Protein AF-A0A1V4SWU4-F1 (afdb_monomer)

Organism: NCBI:txid1121339

Solvent-accessible surface area (backbone atoms only — not comparable to full-atom values): 4679 Å² total; per-residue (Å²): 78,36,40,35,24,31,72,89,75,16,44,54,76,48,69,51,78,69,90,85,66,90,48,58,54,81,79,35,71,90,53,35,89,51,43,46,74,49,79,40,88,70,93,50,91,55,52,66,55,43,66,77,40,40,82,51,31,28,44,54,96,92,38,86,38,76,38,74,80,66,68,78,79,77,127

Mean predicted aligned error: 8.1 Å

Sequence (75 aa):
MFIVYSKQNGKIKTVASGNNYKSIKDLFPAEYEDYELIYDCLNTDDDPLILNNPSMFVIKNRNVVLNKNLNKYQE

Secondary structure (DSSP, 8-state):
-EEEEETTT-BEEEEE--TT---HHHH-TTTTTTEEEEE-----TTHHHHHH-GGGEEEETTEEEE-GGGGGS--

Foldseek 3Di:
DKWKAFPVWQQTPADDDDPPDPAVCVVCVPCRVRIDMDDDPDDDPCNVVCRVCVRQWGADPNDTDGPPVVVPPPD

Radius of gyration: 12.77 Å; Cα contacts (8 Å, |Δi|>4): 99; chains: 1; bounding box: 42×30×21 Å

pLDDT: mean 74.61, std 13.43, range [39.0, 89.69]

Structure (mmCIF, N/CA/C/O backbone):
data_AF-A0A1V4SWU4-F1
#
_entry.id   AF-A0A1V4SWU4-F1
#
loop_
_atom_site.group_PDB
_atom_site.id
_atom_site.type_symbol
_atom_site.label_atom_id
_atom_site.label_alt_id
_atom_site.label_comp_id
_atom_site.label_asym_id
_atom_site.label_entity_id
_atom_site.label_seq_id
_atom_site.pdbx_PDB_ins_code
_atom_site.Cartn_x
_atom_site.Cartn_y
_atom_site.Cartn_z
_atom_site.occupancy
_atom_site.B_iso_or_equiv
_atom_site.auth_seq_id
_atom_site.auth_comp_id
_atom_site.auth_asym_id
_atom_site.auth_atom_id
_atom_site.pdbx_PDB_model_num
ATOM 1 N N . MET A 1 1 ? 5.913 -10.626 -1.732 1.00 77.06 1 MET A N 1
ATOM 2 C CA . MET A 1 1 ? 4.993 -9.679 -2.403 1.00 77.06 1 MET A CA 1
ATOM 3 C C . MET A 1 1 ? 5.269 -8.278 -1.860 1.00 77.06 1 MET A C 1
ATOM 5 O O . MET A 1 1 ? 5.863 -8.169 -0.797 1.00 77.06 1 MET A O 1
ATOM 9 N N . PHE A 1 2 ? 4.900 -7.196 -2.544 1.00 79.44 2 PHE A N 1
ATOM 10 C CA . PHE A 1 2 ? 4.909 -5.865 -1.928 1.00 79.44 2 PHE A CA 1
ATOM 11 C C . PHE A 1 2 ? 3.591 -5.134 -2.160 1.00 79.44 2 PHE A C 1
ATOM 13 O O . PHE A 1 2 ? 2.947 -5.281 -3.201 1.00 79.44 2 PHE A O 1
ATOM 20 N N . ILE A 1 3 ? 3.213 -4.333 -1.166 1.00 84.62 3 ILE A N 1
ATOM 21 C CA . ILE A 1 3 ? 2.007 -3.510 -1.175 1.00 84.62 3 ILE A CA 1
ATOM 22 C C . ILE A 1 3 ? 2.444 -2.054 -1.074 1.00 84.62 3 ILE A C 1
ATOM 24 O O . ILE A 1 3 ? 3.157 -1.675 -0.142 1.00 84.62 3 ILE A O 1
ATOM 28 N N . VAL A 1 4 ? 1.997 -1.236 -2.023 1.00 87.00 4 VAL A N 1
ATOM 29 C CA . VAL A 1 4 ? 2.143 0.221 -1.962 1.00 87.00 4 VAL A CA 1
ATOM 30 C C . VAL A 1 4 ? 0.816 0.806 -1.513 1.00 87.00 4 VAL A C 1
ATOM 32 O O . VAL A 1 4 ? -0.218 0.548 -2.132 1.00 87.00 4 VAL A O 1
ATOM 35 N N . TYR A 1 5 ? 0.835 1.608 -0.454 1.00 88.62 5 TYR A N 1
ATOM 36 C CA . TYR A 1 5 ? -0.365 2.223 0.108 1.00 88.62 5 TYR A CA 1
ATOM 37 C C . TYR A 1 5 ? -0.161 3.711 0.387 1.00 88.62 5 TYR A C 1
ATOM 39 O O . TYR A 1 5 ? 0.962 4.173 0.574 1.00 88.62 5 TYR A O 1
ATOM 47 N N . SER A 1 6 ? -1.255 4.475 0.411 1.00 89.69 6 SER A N 1
ATOM 48 C CA . SER A 1 6 ? -1.232 5.892 0.787 1.00 89.69 6 SER A CA 1
ATOM 49 C C . SER A 1 6 ? -1.088 6.045 2.297 1.00 89.69 6 SER A C 1
ATOM 51 O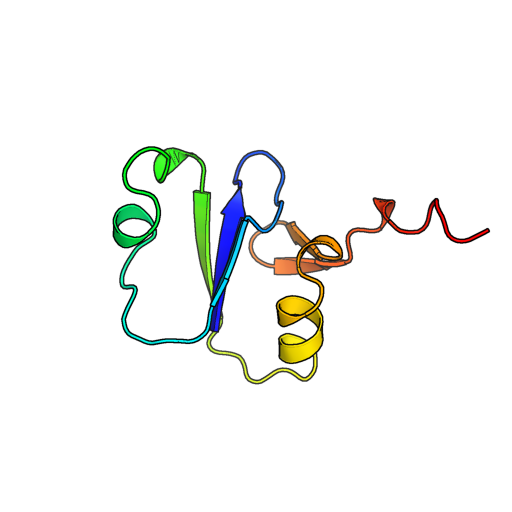 O . SER A 1 6 ? -1.920 5.546 3.057 1.00 89.69 6 SER A O 1
ATOM 53 N N . LYS A 1 7 ? -0.089 6.809 2.744 1.00 88.75 7 LYS A N 1
ATOM 54 C CA . LYS A 1 7 ? 0.106 7.115 4.171 1.00 88.75 7 LYS A CA 1
ATOM 55 C C . LYS A 1 7 ? -1.043 7.930 4.763 1.00 88.75 7 LYS A C 1
ATOM 57 O O . LYS A 1 7 ? -1.300 7.842 5.958 1.00 88.75 7 LYS A O 1
ATOM 62 N N . GLN A 1 8 ? -1.740 8.704 3.931 1.00 88.75 8 GLN A N 1
ATOM 63 C CA . GLN A 1 8 ? -2.808 9.599 4.375 1.00 88.75 8 GLN A CA 1
ATOM 64 C C . GLN A 1 8 ? -4.074 8.839 4.794 1.00 88.75 8 GLN A C 1
ATOM 66 O O . GLN A 1 8 ? -4.762 9.247 5.725 1.00 88.75 8 GLN A O 1
ATOM 71 N N . ASN A 1 9 ? -4.411 7.747 4.100 1.00 87.62 9 ASN A N 1
ATOM 72 C CA . ASN A 1 9 ? -5.693 7.057 4.291 1.00 87.62 9 ASN A CA 1
ATOM 73 C C . ASN A 1 9 ? -5.604 5.522 4.321 1.00 87.62 9 ASN A C 1
ATOM 75 O O . ASN A 1 9 ? -6.634 4.856 4.439 1.00 87.62 9 ASN A O 1
ATOM 79 N N . GLY A 1 10 ? -4.406 4.949 4.203 1.00 85.56 10 GLY A N 1
ATOM 80 C CA . GLY A 1 10 ? -4.185 3.506 4.227 1.00 85.56 10 GLY A CA 1
ATOM 81 C C . GLY A 1 10 ? -4.655 2.770 2.970 1.00 85.56 10 GLY A C 1
ATOM 82 O O . GLY A 1 10 ? -4.567 1.546 2.933 1.00 85.56 10 GLY A O 1
ATOM 83 N N . LYS A 1 11 ? -5.171 3.455 1.940 1.00 88.75 11 LYS A N 1
ATOM 84 C CA . LYS A 1 11 ? -5.664 2.788 0.727 1.00 88.75 11 LYS A CA 1
ATOM 85 C C . LYS A 1 11 ? -4.515 2.160 -0.045 1.00 88.75 11 LYS A C 1
ATOM 87 O O . LYS A 1 11 ? -3.504 2.816 -0.300 1.00 88.75 11 LYS A O 1
ATOM 92 N N . ILE A 1 12 ? -4.713 0.916 -0.463 1.00 87.88 12 ILE A N 1
ATOM 93 C CA . ILE A 1 12 ? -3.784 0.209 -1.337 1.00 87.88 12 ILE A CA 1
ATOM 94 C C . ILE A 1 12 ? -3.841 0.843 -2.730 1.00 87.88 12 ILE A C 1
ATOM 96 O O . ILE A 1 12 ? -4.908 0.968 -3.328 1.00 87.88 12 ILE A O 1
ATOM 100 N N . LYS A 1 13 ? -2.680 1.268 -3.226 1.00 86.50 13 LYS A N 1
ATOM 101 C CA . LYS A 1 13 ? -2.491 1.820 -4.570 1.00 86.50 13 LYS A CA 1
ATOM 102 C C . LYS A 1 13 ? -2.154 0.717 -5.565 1.00 86.50 13 LYS A C 1
ATOM 104 O O . LYS A 1 13 ? -2.683 0.715 -6.670 1.00 86.50 13 LYS A O 1
ATOM 109 N N . THR A 1 14 ? -1.260 -0.192 -5.179 1.00 83.94 14 THR A N 1
ATOM 110 C CA . THR A 1 14 ? -0.882 -1.346 -5.996 1.00 83.94 14 THR A CA 1
ATOM 111 C C . THR A 1 14 ? -0.366 -2.494 -5.132 1.00 83.94 14 THR A C 1
ATOM 113 O O . THR A 1 14 ? 0.157 -2.275 -4.035 1.00 83.94 14 THR A O 1
ATOM 116 N N . VAL A 1 15 ? -0.515 -3.709 -5.652 1.00 82.00 15 VAL A N 1
ATOM 117 C CA . VAL A 1 15 ? 0.013 -4.959 -5.102 1.00 82.00 15 VAL A CA 1
ATOM 118 C C . VAL A 1 15 ? 0.780 -5.631 -6.229 1.00 82.00 15 VAL A C 1
ATOM 120 O O . VAL A 1 15 ? 0.249 -5.780 -7.329 1.00 82.00 15 VAL A O 1
ATOM 123 N N . ALA A 1 16 ? 2.030 -6.011 -5.986 1.00 75.94 16 ALA A N 1
ATOM 124 C CA . ALA A 1 16 ? 2.838 -6.659 -7.009 1.00 75.94 16 ALA A CA 1
ATOM 125 C C . ALA A 1 16 ? 3.804 -7.691 -6.422 1.00 75.94 16 ALA A C 1
ATOM 127 O O . ALA A 1 16 ? 4.277 -7.600 -5.287 1.00 75.94 16 ALA A O 1
ATOM 128 N N . SER A 1 17 ? 4.105 -8.699 -7.235 1.00 70.94 17 SER A N 1
ATOM 129 C CA . SER A 1 17 ? 5.076 -9.747 -6.945 1.00 70.94 17 SER A CA 1
ATOM 130 C C . SER A 1 17 ? 6.268 -9.597 -7.886 1.00 70.94 17 SER A C 1
ATOM 132 O O . SER A 1 17 ? 6.128 -9.751 -9.098 1.00 70.94 17 SER A O 1
ATOM 134 N N . GLY A 1 18 ? 7.448 -9.297 -7.349 1.00 62.62 18 GLY A N 1
ATOM 135 C CA . GLY A 1 18 ? 8.673 -9.263 -8.141 1.00 62.62 18 GLY A CA 1
ATOM 136 C C . GLY A 1 18 ? 9.824 -8.565 -7.429 1.00 62.62 18 GLY A C 1
ATOM 137 O O . GLY A 1 18 ? 9.618 -7.598 -6.70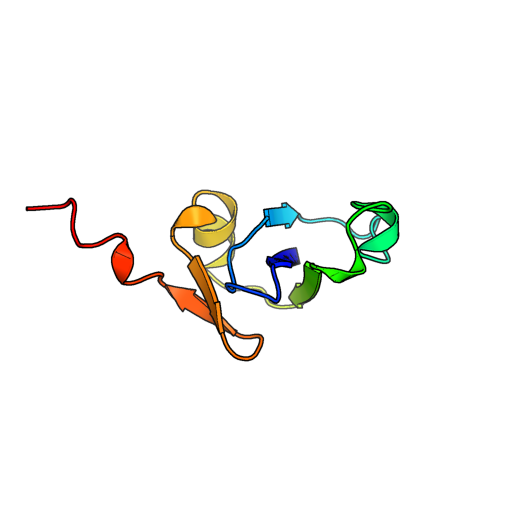3 1.00 62.62 18 GLY A O 1
ATOM 138 N N . ASN A 1 19 ? 11.044 -9.037 -7.683 1.00 60.00 19 ASN A N 1
ATOM 139 C CA . ASN A 1 19 ? 12.278 -8.511 -7.083 1.00 60.00 19 ASN A CA 1
ATOM 140 C C . ASN A 1 19 ? 12.822 -7.253 -7.791 1.00 60.00 19 ASN A C 1
ATOM 142 O O . ASN A 1 19 ? 13.882 -6.749 -7.424 1.00 60.00 19 ASN A O 1
ATOM 146 N N . ASN A 1 20 ? 12.133 -6.754 -8.823 1.00 59.44 20 ASN A N 1
ATOM 147 C CA . ASN A 1 20 ? 12.654 -5.695 -9.695 1.00 59.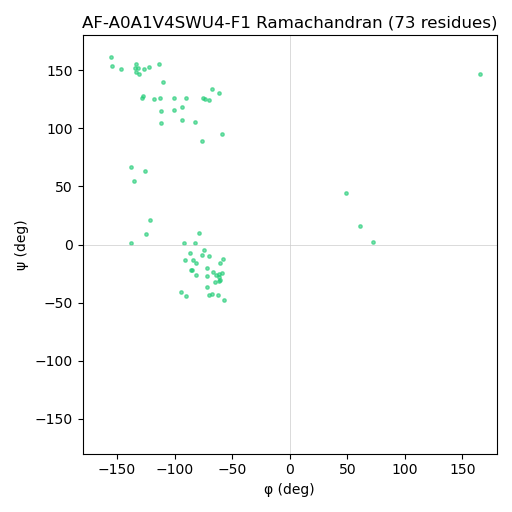44 20 ASN A CA 1
ATOM 148 C C . ASN A 1 20 ? 12.385 -4.274 -9.184 1.00 59.44 20 ASN A C 1
ATOM 150 O O . ASN A 1 20 ? 12.919 -3.322 -9.746 1.00 59.44 20 ASN A O 1
ATOM 154 N N . TYR A 1 21 ? 11.601 -4.120 -8.117 1.00 64.19 21 TYR A N 1
ATOM 155 C CA . TYR A 1 21 ? 11.258 -2.816 -7.558 1.00 64.19 21 TYR A CA 1
ATOM 156 C C . TYR A 1 21 ? 11.923 -2.667 -6.195 1.00 64.19 21 TYR A C 1
ATOM 158 O O . TYR A 1 21 ? 11.516 -3.297 -5.220 1.00 64.19 21 TYR A O 1
ATOM 166 N N . LYS A 1 22 ? 12.995 -1.870 -6.141 1.00 62.66 22 LYS A N 1
ATOM 167 C CA . LYS A 1 22 ? 13.774 -1.658 -4.912 1.00 62.66 22 LYS A CA 1
ATOM 168 C C . LYS A 1 22 ? 13.178 -0.555 -4.038 1.00 62.66 22 LYS A C 1
ATOM 170 O O . LYS A 1 22 ? 13.439 -0.534 -2.838 1.00 62.66 22 LYS A O 1
ATOM 175 N N . SER A 1 23 ? 12.384 0.353 -4.610 1.00 69.94 23 SER A N 1
ATOM 176 C CA . SER A 1 23 ? 11.772 1.458 -3.877 1.00 69.94 23 SER A CA 1
ATOM 177 C C . SER A 1 23 ? 10.491 1.995 -4.530 1.00 69.94 23 SER A C 1
ATOM 179 O O . SER A 1 23 ? 10.255 1.832 -5.724 1.00 69.94 23 SER A O 1
ATOM 181 N N . ILE A 1 24 ? 9.677 2.715 -3.749 1.00 73.75 24 ILE A N 1
ATOM 182 C CA . ILE A 1 24 ? 8.501 3.455 -4.251 1.00 73.75 24 ILE A CA 1
ATOM 183 C C . ILE A 1 24 ? 8.916 4.516 -5.268 1.00 73.75 24 ILE A C 1
ATOM 185 O O . ILE A 1 24 ? 8.160 4.791 -6.190 1.00 73.75 24 ILE A O 1
ATOM 189 N N . LYS A 1 25 ? 10.119 5.088 -5.136 1.00 76.50 25 LYS A N 1
ATOM 190 C CA . LYS A 1 25 ? 10.649 6.086 -6.076 1.00 76.50 25 LYS A CA 1
ATOM 191 C C . LYS A 1 25 ? 10.792 5.526 -7.490 1.00 76.50 25 LYS A C 1
ATOM 193 O O . LYS A 1 25 ? 10.588 6.268 -8.442 1.00 76.50 25 LYS A O 1
ATOM 198 N N . ASP A 1 26 ? 11.076 4.231 -7.616 1.00 75.81 26 ASP A N 1
ATOM 199 C CA . ASP A 1 26 ? 11.181 3.557 -8.914 1.00 75.81 26 ASP A CA 1
ATOM 200 C C . ASP A 1 26 ? 9.805 3.371 -9.578 1.00 75.81 26 ASP A C 1
ATOM 202 O O . ASP A 1 26 ? 9.703 3.312 -10.799 1.00 75.81 26 ASP A O 1
ATOM 206 N N . LEU A 1 27 ? 8.741 3.284 -8.772 1.00 74.12 27 LEU A N 1
ATOM 207 C CA . LEU A 1 27 ? 7.365 3.053 -9.225 1.00 74.12 27 LEU A CA 1
ATOM 208 C C . LEU A 1 27 ? 6.570 4.354 -9.414 1.00 74.12 27 LEU A C 1
ATOM 210 O O . LEU A 1 27 ? 5.803 4.485 -10.363 1.00 74.12 27 LEU A O 1
ATOM 214 N N . PHE A 1 28 ? 6.743 5.307 -8.499 1.00 78.56 28 PHE A N 1
ATOM 215 C CA . PHE A 1 28 ? 5.973 6.546 -8.389 1.00 78.56 28 PHE A CA 1
ATOM 216 C C . PHE A 1 28 ? 6.901 7.732 -8.073 1.00 78.56 28 PHE A C 1
ATOM 218 O O . PHE A 1 28 ? 6.817 8.313 -6.991 1.00 78.56 28 PHE A O 1
ATOM 225 N N . PRO A 1 29 ? 7.794 8.130 -8.995 1.00 75.94 29 PRO A N 1
ATOM 226 C CA . PRO A 1 29 ? 8.822 9.140 -8.729 1.00 75.94 29 PRO A CA 1
ATOM 227 C C . PRO A 1 29 ? 8.263 10.522 -8.356 1.00 75.94 29 PRO A C 1
ATOM 229 O O . PRO A 1 29 ? 8.916 11.258 -7.624 1.00 75.94 29 PRO A O 1
ATOM 232 N N . ALA A 1 30 ? 7.061 10.870 -8.825 1.00 81.06 30 ALA A N 1
ATOM 233 C CA . ALA A 1 30 ? 6.422 12.158 -8.544 1.00 81.06 30 ALA A CA 1
ATOM 234 C C . ALA A 1 30 ? 5.620 12.192 -7.230 1.00 81.06 30 ALA A C 1
ATOM 236 O O . ALA A 1 30 ? 5.395 13.265 -6.687 1.00 81.06 30 ALA A O 1
ATOM 237 N N . GLU A 1 31 ? 5.190 11.036 -6.719 1.00 80.25 31 GLU A N 1
ATOM 238 C CA . GLU A 1 31 ? 4.243 10.941 -5.596 1.00 80.25 31 GLU A CA 1
ATOM 239 C C . GLU A 1 31 ? 4.791 10.083 -4.439 1.00 80.25 31 GLU A C 1
ATOM 241 O O . GLU A 1 31 ? 4.068 9.737 -3.507 1.00 80.25 31 GLU A O 1
ATOM 246 N N . TYR A 1 32 ? 6.072 9.696 -4.480 1.00 78.00 32 TYR A N 1
ATOM 247 C CA . TYR A 1 32 ? 6.643 8.734 -3.530 1.00 78.00 32 TYR A CA 1
ATOM 248 C C . TYR A 1 32 ? 6.536 9.185 -2.065 1.00 78.00 32 TYR A C 1
ATOM 250 O O . TYR A 1 32 ? 6.549 8.343 -1.170 1.00 78.00 32 TYR A O 1
ATOM 258 N N . GLU A 1 33 ? 6.443 10.493 -1.807 1.00 84.25 33 GLU A N 1
ATOM 259 C CA . GLU A 1 33 ? 6.302 11.049 -0.459 1.00 84.25 33 GLU A CA 1
ATOM 260 C C . GLU A 1 33 ? 4.922 10.808 0.147 1.00 84.25 33 GLU A C 1
ATOM 262 O O . GLU A 1 33 ? 4.807 10.824 1.369 1.00 84.25 33 GLU A O 1
ATOM 267 N N . ASP A 1 34 ? 3.898 10.522 -0.655 1.00 86.50 34 ASP A N 1
ATOM 268 C CA . ASP A 1 34 ? 2.546 10.224 -0.173 1.00 86.50 34 ASP A CA 1
ATOM 269 C C . ASP A 1 34 ? 2.313 8.732 0.075 1.00 86.50 34 ASP A C 1
ATOM 271 O O . ASP A 1 34 ? 1.344 8.342 0.741 1.00 86.50 34 ASP A O 1
ATOM 275 N N . TYR A 1 35 ? 3.221 7.889 -0.416 1.00 85.81 35 TYR A N 1
ATOM 276 C CA . TYR A 1 35 ? 3.095 6.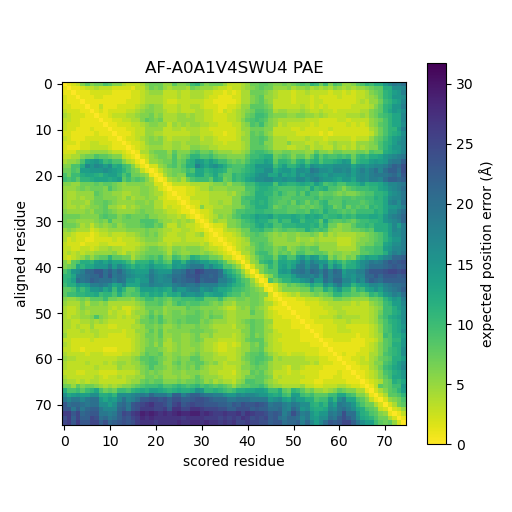441 -0.365 1.00 85.81 35 TYR A CA 1
ATOM 277 C C . TYR A 1 35 ? 4.154 5.791 0.530 1.00 85.81 35 TYR A C 1
ATOM 279 O O . TYR A 1 35 ? 5.235 6.326 0.772 1.00 85.81 35 TYR A O 1
ATOM 287 N N . GLU A 1 36 ? 3.828 4.609 1.038 1.00 84.62 36 GLU A N 1
ATOM 288 C CA . GLU A 1 36 ? 4.745 3.739 1.771 1.00 84.62 36 GLU A CA 1
ATOM 289 C C . GLU A 1 36 ? 4.646 2.305 1.232 1.00 84.62 36 GLU A C 1
ATOM 291 O O . GLU A 1 36 ? 3.624 1.907 0.664 1.00 84.62 36 GLU A O 1
ATOM 296 N N . LEU A 1 37 ? 5.742 1.553 1.356 1.00 80.88 37 LEU A N 1
ATOM 297 C CA . LEU A 1 37 ? 5.874 0.190 0.863 1.00 80.88 37 LEU A CA 1
ATOM 298 C C . LEU A 1 37 ? 5.988 -0.738 2.060 1.00 80.88 37 LEU A C 1
ATOM 300 O O . LEU A 1 37 ? 6.864 -0.563 2.906 1.00 80.88 37 LEU A O 1
ATOM 304 N N . ILE A 1 38 ? 5.120 -1.741 2.095 1.00 79.44 38 ILE A N 1
ATOM 305 C CA . ILE A 1 38 ? 5.288 -2.902 2.961 1.00 79.44 38 ILE A CA 1
ATOM 306 C C . ILE A 1 38 ? 5.848 -4.006 2.087 1.00 79.44 38 ILE A C 1
ATOM 308 O O . ILE A 1 38 ? 5.216 -4.430 1.115 1.00 79.44 38 ILE A O 1
ATOM 312 N N . TYR A 1 39 ? 7.069 -4.419 2.414 1.00 70.19 39 TYR A N 1
ATOM 313 C CA . TYR A 1 39 ? 7.645 -5.616 1.839 1.00 70.19 39 TYR A CA 1
ATOM 314 C C . TYR A 1 39 ? 7.095 -6.780 2.641 1.00 70.19 39 TYR A C 1
ATOM 316 O O . TYR A 1 39 ? 7.475 -6.964 3.797 1.00 70.19 39 TYR A O 1
ATOM 324 N N . ASP A 1 40 ? 6.158 -7.507 2.045 1.00 62.28 40 ASP A N 1
ATOM 325 C CA . ASP A 1 40 ? 5.614 -8.685 2.683 1.00 62.28 40 ASP A CA 1
ATOM 326 C C . ASP A 1 40 ? 6.388 -9.912 2.204 1.00 62.28 40 ASP A C 1
ATOM 328 O O . ASP A 1 40 ? 6.311 -10.344 1.046 1.00 62.28 40 ASP A O 1
ATOM 332 N N . CYS A 1 41 ? 7.215 -10.440 3.100 1.00 54.66 41 CYS A N 1
ATOM 333 C CA . CYS A 1 41 ? 7.913 -11.701 2.892 1.00 54.66 41 CYS A CA 1
ATOM 334 C C . CYS A 1 41 ? 6.969 -12.906 3.040 1.00 54.66 41 CYS A C 1
ATOM 336 O O . CYS A 1 41 ? 7.432 -14.036 2.883 1.00 54.66 41 CYS A O 1
ATOM 338 N N . LEU A 1 42 ? 5.703 -12.710 3.421 1.00 48.59 42 LEU A N 1
ATOM 339 C CA . LEU A 1 42 ? 4.893 -13.781 3.981 1.00 48.59 42 LEU A CA 1
ATOM 340 C C . LEU A 1 42 ? 4.054 -14.497 2.920 1.00 48.59 42 LEU A C 1
ATOM 342 O O . LEU A 1 42 ? 3.182 -13.926 2.287 1.00 48.59 42 LEU A O 1
ATOM 346 N N . ASN A 1 43 ? 4.335 -15.795 2.788 1.00 46.75 43 ASN A N 1
ATOM 347 C CA . ASN A 1 43 ? 3.426 -16.818 2.279 1.00 46.75 43 ASN A CA 1
ATOM 348 C C . ASN A 1 43 ? 2.161 -16.854 3.155 1.00 46.75 43 ASN A C 1
ATOM 350 O O . ASN A 1 43 ? 2.173 -17.541 4.180 1.00 46.75 43 ASN A O 1
ATOM 354 N N . THR A 1 44 ? 1.084 -16.158 2.789 1.00 51.34 44 THR A N 1
ATOM 355 C CA . THR A 1 44 ? -0.218 -16.345 3.454 1.00 51.34 44 THR A CA 1
ATOM 356 C C . THR A 1 44 ? -1.338 -16.653 2.468 1.00 51.34 44 THR A C 1
ATOM 358 O O . THR A 1 44 ? -1.304 -16.229 1.315 1.00 51.34 44 THR A O 1
ATOM 361 N N . ASP A 1 45 ? -2.346 -17.400 2.930 1.00 56.88 45 ASP A N 1
ATOM 362 C CA . ASP A 1 45 ? -3.546 -17.755 2.154 1.00 56.88 45 ASP A CA 1
ATOM 363 C C . ASP A 1 45 ? -4.360 -16.521 1.708 1.00 56.88 45 ASP A C 1
ATOM 365 O O . ASP A 1 45 ? -5.191 -16.612 0.803 1.00 56.88 45 ASP A O 1
ATOM 369 N N . ASP A 1 46 ? -4.100 -15.359 2.315 1.00 59.44 46 ASP A N 1
ATOM 370 C CA . ASP A 1 46 ? -4.741 -14.083 2.003 1.00 59.44 46 ASP A CA 1
ATOM 371 C C . ASP A 1 46 ? -4.086 -13.347 0.817 1.00 59.44 46 ASP A C 1
ATOM 373 O O . ASP A 1 46 ? -4.693 -12.428 0.258 1.00 59.44 46 ASP A O 1
ATOM 377 N N . ASP A 1 47 ? -2.892 -13.754 0.368 1.00 68.56 47 ASP A N 1
ATOM 378 C CA . ASP A 1 47 ? -2.169 -13.114 -0.741 1.00 68.56 47 ASP A CA 1
ATOM 379 C C . ASP A 1 47 ? -2.993 -13.080 -2.042 1.00 68.56 47 ASP A C 1
ATOM 381 O O . ASP A 1 47 ? -3.118 -12.005 -2.642 1.00 68.56 47 ASP A O 1
ATOM 385 N N . PRO A 1 48 ? -3.626 -14.187 -2.489 1.00 74.31 48 PRO A N 1
ATOM 386 C CA . PRO A 1 48 ? -4.490 -14.152 -3.664 1.00 74.31 48 PRO A CA 1
ATOM 387 C C . PRO A 1 48 ? -5.722 -13.271 -3.449 1.00 74.31 48 PRO A C 1
ATOM 389 O O . PRO A 1 48 ? -6.210 -12.655 -4.397 1.00 74.31 48 PRO A O 1
ATOM 392 N N . LEU A 1 49 ? -6.246 -13.194 -2.223 1.00 78.25 49 LEU A N 1
ATOM 393 C CA . LEU A 1 49 ? -7.428 -12.391 -1.921 1.00 78.25 49 LEU A CA 1
ATOM 394 C C . LEU A 1 49 ? -7.110 -10.895 -2.009 1.00 78.25 49 LEU A C 1
ATOM 396 O O . LEU A 1 49 ? -7.871 -10.143 -2.621 1.00 78.25 49 LEU A O 1
ATOM 400 N N . ILE A 1 50 ? -5.968 -10.482 -1.458 1.00 80.00 50 ILE A N 1
ATOM 401 C CA . ILE A 1 50 ? -5.465 -9.106 -1.516 1.00 80.00 50 ILE A CA 1
ATOM 402 C C . ILE A 1 50 ? -5.077 -8.733 -2.949 1.00 80.00 50 ILE A C 1
ATOM 404 O O . ILE A 1 50 ? -5.415 -7.640 -3.401 1.00 80.00 50 ILE A O 1
ATOM 408 N N . LEU A 1 51 ? -4.415 -9.634 -3.681 1.00 78.94 51 LEU A N 1
ATOM 409 C CA . LEU A 1 51 ? -4.012 -9.410 -5.071 1.00 78.94 51 LEU A CA 1
ATOM 410 C C . LEU A 1 51 ? -5.223 -9.200 -5.990 1.00 78.94 51 LEU A C 1
ATOM 412 O O . LEU A 1 51 ? -5.214 -8.298 -6.825 1.00 78.94 51 LEU A O 1
ATOM 416 N N . ASN A 1 52 ? -6.271 -10.010 -5.819 1.00 81.94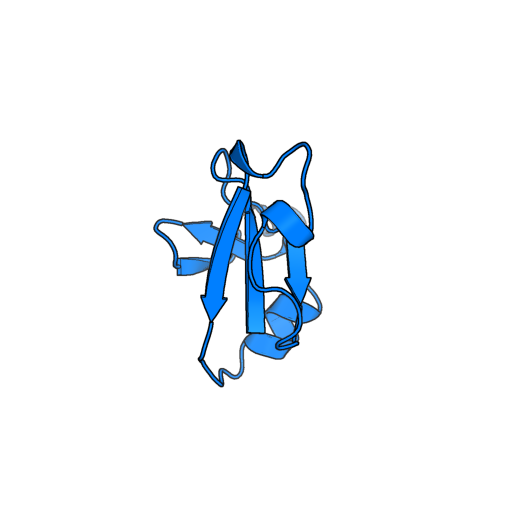 52 ASN A N 1
ATOM 417 C CA . ASN A 1 52 ? -7.474 -9.933 -6.647 1.00 81.94 52 ASN A CA 1
ATOM 418 C C . ASN A 1 52 ? -8.449 -8.835 -6.192 1.00 81.94 52 ASN A C 1
ATOM 420 O O . ASN A 1 52 ? -9.213 -8.330 -7.010 1.00 81.94 52 ASN A O 1
ATOM 424 N N . ASN A 1 53 ? -8.435 -8.450 -4.910 1.00 84.50 53 ASN A N 1
ATOM 425 C CA . ASN A 1 53 ? -9.388 -7.491 -4.341 1.00 84.50 53 ASN A CA 1
ATOM 426 C C . ASN A 1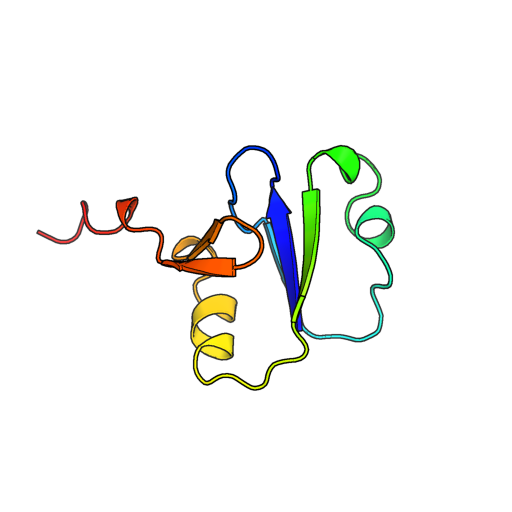 53 ? -8.714 -6.430 -3.447 1.00 84.50 53 ASN A C 1
ATOM 428 O O . ASN A 1 53 ? -9.138 -6.232 -2.305 1.00 84.50 53 ASN A O 1
ATOM 432 N N . PRO A 1 54 ? -7.703 -5.680 -3.924 1.00 84.25 54 PRO A N 1
ATOM 433 C CA . PRO A 1 54 ? -6.934 -4.757 -3.082 1.00 84.25 54 PRO A CA 1
ATOM 434 C C . PRO A 1 54 ? -7.790 -3.639 -2.466 1.00 84.25 54 PRO A C 1
ATOM 436 O O . PRO A 1 54 ? -7.476 -3.130 -1.393 1.00 84.25 54 PRO A O 1
ATOM 439 N N . SER A 1 55 ? -8.913 -3.279 -3.096 1.00 85.44 55 SER A N 1
ATOM 440 C CA . SER A 1 55 ? -9.866 -2.298 -2.563 1.00 85.44 55 SER A CA 1
ATOM 441 C C . SER A 1 55 ? -10.579 -2.762 -1.290 1.00 85.44 55 SER A C 1
ATOM 443 O O . SER A 1 55 ? -11.026 -1.915 -0.513 1.00 85.44 55 SER A O 1
ATOM 445 N N . MET A 1 56 ? -10.674 -4.079 -1.056 1.00 85.12 56 MET A N 1
ATOM 446 C CA . MET A 1 56 ? -11.252 -4.666 0.160 1.00 85.12 56 ME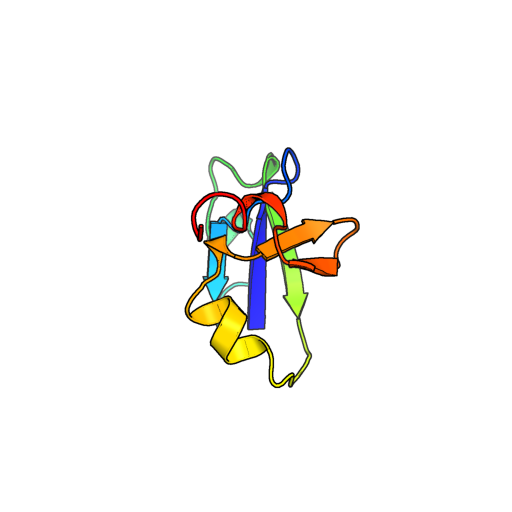T A CA 1
ATOM 447 C C . MET A 1 56 ? -10.391 -4.462 1.398 1.00 85.12 56 MET A C 1
ATOM 449 O O . MET A 1 56 ? -10.863 -4.699 2.508 1.00 85.12 56 MET A O 1
ATOM 453 N N . PHE A 1 57 ? -9.162 -3.985 1.230 1.00 87.06 57 PHE A N 1
ATOM 454 C CA . PHE A 1 57 ? -8.191 -3.868 2.300 1.00 87.06 57 PHE A CA 1
ATOM 455 C C . PHE A 1 57 ? -7.705 -2.430 2.457 1.00 87.06 57 PHE A C 1
ATOM 457 O O . PHE A 1 57 ? -7.703 -1.619 1.529 1.00 87.06 57 PHE A O 1
ATOM 464 N N . VAL A 1 58 ? -7.292 -2.111 3.676 1.00 88.88 58 VAL A N 1
ATOM 465 C CA . VAL A 1 58 ? -6.559 -0.892 4.009 1.00 88.88 58 VAL A CA 1
ATOM 466 C C . VAL A 1 58 ? -5.394 -1.252 4.913 1.00 88.88 58 VAL A C 1
ATOM 468 O O . VAL A 1 58 ? -5.454 -2.216 5.672 1.00 88.88 58 VAL A O 1
ATOM 471 N N . ILE A 1 59 ? -4.337 -0.459 4.854 1.00 86.62 59 ILE A N 1
ATOM 472 C CA . ILE A 1 59 ? -3.200 -0.581 5.750 1.00 86.62 59 ILE A CA 1
ATOM 473 C C . ILE A 1 59 ? -3.436 0.285 6.983 1.00 86.62 59 ILE A C 1
ATOM 475 O O . ILE A 1 59 ? -3.680 1.489 6.879 1.00 86.62 59 ILE A O 1
ATOM 479 N N . LYS A 1 60 ? -3.334 -0.323 8.166 1.00 83.06 60 LYS A N 1
ATOM 480 C CA . LYS A 1 60 ? -3.349 0.378 9.456 1.00 83.06 60 LYS A CA 1
ATOM 481 C C . LYS A 1 60 ? -2.151 -0.053 10.278 1.00 83.06 60 LYS A C 1
ATOM 483 O O . LYS A 1 60 ? -1.961 -1.243 10.499 1.00 83.06 60 LYS A O 1
ATOM 488 N N . ASN A 1 61 ? -1.349 0.905 10.741 1.00 82.81 61 ASN A N 1
ATOM 489 C CA . ASN A 1 61 ? -0.135 0.629 11.520 1.00 82.81 61 ASN A CA 1
ATOM 490 C C . ASN A 1 61 ? 0.753 -0.438 10.855 1.00 82.81 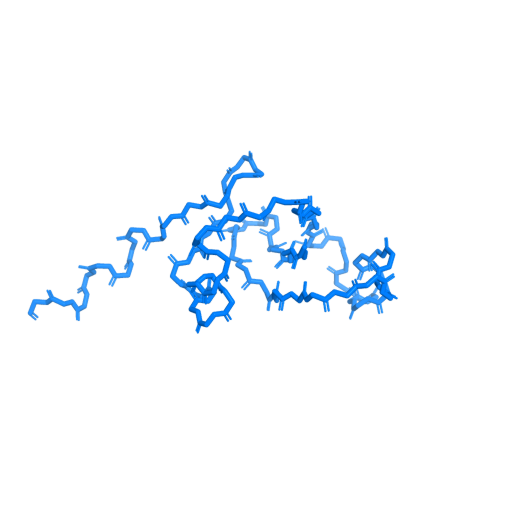61 ASN A C 1
ATOM 492 O O . ASN A 1 61 ? 1.186 -1.378 11.515 1.00 82.81 61 ASN A O 1
ATOM 496 N N . ARG A 1 62 ? 0.955 -0.327 9.535 1.00 78.56 62 ARG A N 1
ATOM 497 C CA . ARG A 1 62 ? 1.701 -1.288 8.702 1.00 78.56 62 ARG A CA 1
ATOM 498 C C . ARG A 1 62 ? 1.149 -2.723 8.649 1.00 78.56 62 ARG A C 1
ATOM 500 O O . ARG A 1 62 ? 1.850 -3.618 8.199 1.00 78.56 62 ARG A O 1
ATOM 507 N N . ASN A 1 63 ? -0.099 -2.941 9.057 1.00 82.12 63 ASN A N 1
ATOM 508 C CA . ASN A 1 63 ? -0.786 -4.226 8.933 1.00 82.12 63 ASN A CA 1
ATOM 509 C C . ASN A 1 63 ? -1.902 -4.134 7.889 1.00 82.12 63 ASN A C 1
ATOM 511 O O . ASN A 1 63 ? -2.630 -3.136 7.849 1.00 82.12 63 ASN A O 1
ATOM 515 N N . VAL A 1 64 ? -2.055 -5.180 7.074 1.00 84.62 64 VAL A N 1
ATOM 516 C CA . VAL A 1 64 ? -3.187 -5.326 6.151 1.00 84.62 64 VAL A CA 1
ATOM 517 C C . VAL A 1 64 ? -4.435 -5.672 6.959 1.00 84.62 64 VAL A C 1
ATOM 519 O O . VAL A 1 64 ? -4.439 -6.629 7.728 1.00 84.62 64 VAL A O 1
ATOM 522 N N . VAL A 1 65 ? -5.503 -4.889 6.812 1.00 85.12 65 VAL A N 1
ATOM 523 C CA . VAL 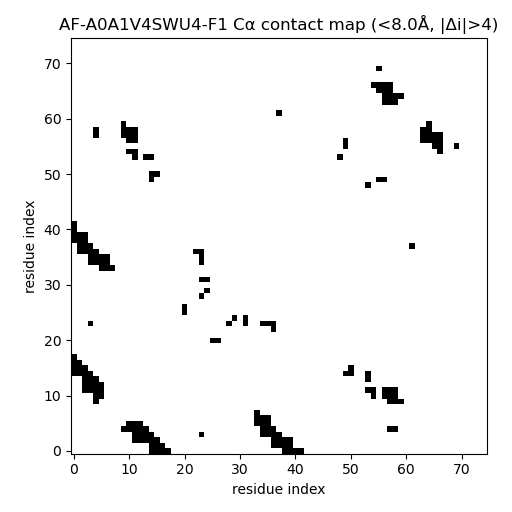A 1 65 ? -6.786 -5.155 7.473 1.00 85.12 65 VAL A CA 1
ATOM 524 C C . VAL A 1 65 ? -7.941 -5.016 6.491 1.00 85.12 65 VAL A C 1
ATOM 526 O O . VAL A 1 65 ? -7.907 -4.181 5.586 1.00 85.12 65 VAL A O 1
ATOM 529 N N . LEU A 1 66 ? -9.007 -5.790 6.698 1.00 85.31 66 LEU A N 1
ATOM 530 C CA . LEU A 1 66 ? -10.241 -5.645 5.928 1.00 85.31 66 LEU A CA 1
ATOM 531 C C . LEU A 1 66 ? -10.852 -4.254 6.133 1.00 85.31 66 LEU A C 1
ATOM 533 O O . LEU A 1 66 ? -11.059 -3.775 7.255 1.00 85.31 66 LEU A O 1
ATOM 537 N N . ASN A 1 67 ? -11.186 -3.614 5.022 1.00 82.56 67 ASN A N 1
ATOM 538 C CA . ASN A 1 67 ? -11.882 -2.347 4.981 1.00 82.56 67 ASN A CA 1
ATOM 539 C C . ASN A 1 67 ? -13.370 -2.564 5.285 1.00 82.56 67 ASN A C 1
ATOM 541 O O . ASN A 1 67 ? -14.201 -2.740 4.396 1.00 82.56 67 ASN A O 1
ATOM 545 N N . LYS A 1 68 ? -13.715 -2.506 6.574 1.00 70.69 68 LYS A N 1
ATOM 546 C CA . LYS A 1 68 ? -15.084 -2.699 7.085 1.00 70.69 68 LYS A CA 1
ATOM 547 C C . LYS A 1 68 ? -16.128 -1.722 6.512 1.00 70.69 68 LYS A C 1
ATOM 549 O O . LYS A 1 68 ? -17.317 -1.964 6.677 1.00 70.69 68 LYS A O 1
ATOM 554 N N . ASN A 1 69 ? -15.718 -0.651 5.822 1.00 63.31 69 ASN A N 1
ATOM 555 C CA . ASN A 1 69 ? -16.643 0.277 5.162 1.00 63.31 69 ASN A CA 1
ATOM 556 C C . ASN A 1 69 ? -17.233 -0.263 3.845 1.00 63.31 69 ASN A C 1
ATOM 558 O O . ASN A 1 69 ? -18.157 0.350 3.318 1.00 63.31 69 ASN A O 1
ATOM 562 N N . LEU A 1 70 ? -16.742 -1.392 3.318 1.00 54.69 70 LEU A N 1
ATOM 563 C CA . LEU A 1 70 ? -17.316 -2.036 2.126 1.00 54.69 70 LEU A CA 1
ATOM 564 C C . LEU A 1 70 ? -18.548 -2.903 2.421 1.00 54.69 70 LEU A C 1
ATOM 566 O O . LEU A 1 70 ? -19.333 -3.158 1.515 1.00 54.69 70 LEU A O 1
ATOM 570 N N . ASN A 1 71 ? -18.788 -3.265 3.684 1.00 48.25 71 ASN A N 1
ATOM 571 C CA . ASN A 1 71 ? -19.943 -4.077 4.088 1.00 48.25 71 ASN A CA 1
ATOM 572 C C . ASN A 1 71 ? -21.266 -3.290 4.184 1.00 48.25 71 ASN A C 1
ATOM 574 O O . ASN A 1 71 ? -22.243 -3.817 4.695 1.00 48.25 71 ASN A O 1
ATOM 578 N N . LYS A 1 72 ? -21.325 -2.036 3.715 1.00 46.09 72 LYS A N 1
ATOM 579 C CA . LYS A 1 72 ? -22.572 -1.246 3.679 1.00 46.09 72 LYS A CA 1
ATOM 580 C C . LYS A 1 72 ? -23.365 -1.363 2.370 1.00 46.09 72 LYS A C 1
ATOM 582 O O . LYS A 1 72 ? -24.391 -0.710 2.247 1.00 46.09 72 LYS A O 1
ATOM 587 N N . TYR A 1 73 ? -22.903 -2.163 1.409 1.00 45.16 73 TYR A N 1
ATOM 588 C CA . TYR A 1 73 ? -23.577 -2.353 0.115 1.00 45.16 73 TYR A CA 1
ATOM 589 C C . TYR A 1 73 ? -23.958 -3.816 -0.165 1.00 45.16 73 TYR A C 1
ATOM 591 O O . TYR A 1 73 ? -24.143 -4.196 -1.317 1.00 45.16 73 TYR A O 1
ATOM 599 N N . GLN A 1 74 ? -24.062 -4.639 0.881 1.00 42.91 74 GLN A N 1
ATOM 600 C CA . GLN A 1 74 ? -24.603 -5.997 0.801 1.00 42.91 74 GLN A CA 1
ATOM 601 C C . GLN A 1 74 ? -25.739 -6.162 1.822 1.00 42.91 74 GLN A C 1
ATOM 603 O O . GLN A 1 74 ? -25.616 -6.939 2.762 1.00 42.91 74 GLN A O 1
ATOM 608 N N . GLU A 1 75 ? -26.815 -5.393 1.649 1.00 39.00 75 GLU A N 1
ATOM 609 C CA . GLU A 1 75 ? -28.159 -5.692 2.171 1.00 39.00 75 GLU A CA 1
ATOM 610 C C . GLU A 1 75 ? -29.182 -5.460 1.056 1.00 39.00 75 GLU A C 1
ATOM 612 O O . GLU A 1 75 ? -29.033 -4.445 0.332 1.00 39.00 75 GLU A O 1
#